Protein AF-A0A532BMH6-F1 (afdb_monomer_lite)

Radius of gyration: 18.24 Å; chains: 1; bounding box: 33×32×47 Å

Sequence (35 aa):
AQSHVRQARPQQPAAKLPETGPMAAMLKKLFGGKD

pLDDT: mean 75.34, std 8.27, range [53.75, 88.38]

Foldseek 3Di:
DDPPDDDDDPPDDPPPQDPDDPSNVVCCVVPVPDD

Secondary structure (DSSP, 8-state)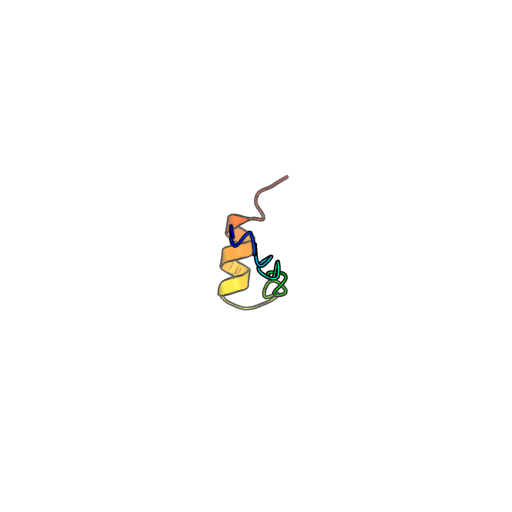:
--------------PPPPSSSHHHHHHHHHHS---

Structure (mmCIF, N/CA/C/O backbone):
data_AF-A0A532BMH6-F1
#
_entry.id   AF-A0A532BMH6-F1
#
loop_
_atom_site.group_PDB
_atom_site.id
_atom_site.type_symbol
_atom_site.label_atom_id
_atom_site.label_alt_id
_atom_site.label_comp_id
_atom_site.label_asym_id
_atom_site.label_entity_id
_atom_site.label_seq_id
_atom_site.pdbx_PDB_ins_code
_atom_site.Cartn_x
_atom_site.Cartn_y
_atom_site.Cartn_z
_atom_site.occupancy
_atom_site.B_iso_or_equiv
_atom_site.auth_seq_id
_atom_site.auth_comp_id
_atom_site.auth_asym_id
_atom_site.auth_atom_id
_atom_site.pdbx_PDB_model_num
ATOM 1 N N . ALA A 1 1 ? -25.148 15.771 28.726 1.00 68.62 1 ALA A N 1
ATOM 2 C CA . ALA A 1 1 ? -23.728 15.626 28.349 1.00 68.62 1 ALA A CA 1
ATOM 3 C C . ALA A 1 1 ? -23.658 14.788 27.080 1.00 68.62 1 ALA A C 1
ATOM 5 O O . ALA A 1 1 ? -24.063 13.635 27.118 1.00 68.62 1 ALA A O 1
ATOM 6 N N . GLN A 1 2 ? -23.263 15.372 25.948 1.00 75.88 2 GLN A N 1
ATOM 7 C CA . GLN A 1 2 ? -23.109 14.618 24.702 1.00 75.88 2 GLN A CA 1
ATOM 8 C C . GLN A 1 2 ? -21.666 14.120 24.587 1.00 75.88 2 GLN A C 1
ATOM 10 O O . GLN A 1 2 ? -20.731 14.912 24.507 1.00 75.88 2 GLN A O 1
ATOM 15 N N . SER A 1 3 ? -21.477 12.804 24.603 1.00 74.75 3 SER A N 1
ATOM 16 C CA . SER A 1 3 ? -20.187 12.146 24.400 1.00 74.75 3 SER A CA 1
ATOM 17 C C . SER A 1 3 ? -19.762 12.270 22.934 1.00 74.75 3 SER A C 1
ATOM 19 O O . SER A 1 3 ? -20.192 11.510 22.075 1.00 74.75 3 SER A O 1
ATOM 21 N N . HIS A 1 4 ? -18.923 13.254 22.617 1.00 71.31 4 HIS A N 1
ATOM 22 C CA . HIS A 1 4 ? -18.329 13.421 21.282 1.00 71.31 4 HIS A CA 1
ATOM 23 C C . HIS A 1 4 ? -16.888 12.902 21.242 1.00 71.31 4 HIS A C 1
ATOM 25 O O . HIS A 1 4 ? -15.971 13.600 20.818 1.00 71.31 4 HIS A O 1
ATOM 31 N N . VAL A 1 5 ? -16.669 11.659 21.677 1.00 72.81 5 VAL A N 1
ATOM 32 C CA . VAL A 1 5 ? -15.360 11.010 21.529 1.00 72.81 5 VAL A CA 1
ATOM 33 C C . VAL A 1 5 ? -15.337 10.281 20.190 1.00 72.81 5 VAL A C 1
ATOM 35 O O . VAL A 1 5 ? -15.777 9.139 20.082 1.00 72.81 5 VAL A O 1
ATOM 38 N N . ARG A 1 6 ? -14.824 10.938 19.146 1.00 72.50 6 ARG A N 1
ATOM 39 C CA . ARG A 1 6 ? -14.381 10.224 17.942 1.00 72.50 6 ARG A CA 1
ATOM 40 C C . ARG A 1 6 ? -12.943 9.786 18.174 1.00 72.50 6 ARG A C 1
ATOM 42 O O . ARG A 1 6 ? -12.030 10.601 18.095 1.00 72.50 6 ARG A O 1
ATOM 49 N N . GLN A 1 7 ? -12.740 8.506 18.468 1.00 75.62 7 GLN A N 1
ATOM 50 C CA . GLN A 1 7 ? -11.404 7.927 18.379 1.00 75.62 7 GLN A CA 1
ATOM 51 C C . GLN A 1 7 ? -11.003 7.904 16.900 1.00 75.62 7 GLN A C 1
ATOM 53 O O . GLN A 1 7 ? -11.654 7.246 16.086 1.00 75.62 7 GLN A O 1
ATOM 58 N N . ALA A 1 8 ? -9.947 8.631 16.540 1.00 73.19 8 ALA A N 1
ATOM 59 C CA . ALA A 1 8 ? -9.289 8.418 15.262 1.00 73.19 8 ALA A CA 1
ATOM 60 C C . ALA A 1 8 ? -8.679 7.013 15.307 1.00 73.19 8 ALA A C 1
ATOM 62 O O . ALA A 1 8 ? -7.795 6.742 16.121 1.00 73.19 8 ALA A O 1
ATOM 63 N N . ARG A 1 9 ? -9.178 6.092 14.474 1.00 72.56 9 ARG A N 1
ATOM 64 C CA . ARG A 1 9 ? -8.472 4.823 14.271 1.00 72.56 9 ARG A CA 1
ATOM 65 C C . ARG A 1 9 ? -7.081 5.162 13.724 1.00 72.56 9 ARG A C 1
ATOM 67 O O . ARG A 1 9 ? -7.008 6.011 12.832 1.00 72.56 9 ARG A O 1
ATOM 74 N N . PRO A 1 10 ? -5.996 4.538 14.218 1.00 71.19 10 PRO A N 1
ATOM 75 C CA . PRO A 1 10 ? -4.693 4.717 13.601 1.00 71.19 10 PRO A CA 1
ATOM 76 C C . PRO A 1 10 ? -4.818 4.321 12.130 1.00 71.19 10 PRO A C 1
ATOM 78 O O . PRO A 1 10 ? -5.325 3.246 11.805 1.00 71.19 10 PRO A O 1
ATOM 81 N N . GLN A 1 11 ? -4.402 5.212 11.236 1.00 70.31 11 GLN A N 1
ATOM 82 C CA . GLN A 1 11 ? -4.376 4.954 9.804 1.00 70.31 11 GLN A CA 1
ATOM 83 C C . GLN A 1 11 ? -3.188 4.035 9.514 1.00 70.31 11 GLN A C 1
ATOM 85 O O . GLN A 1 11 ? -2.140 4.463 9.050 1.00 70.31 11 GLN A O 1
ATOM 90 N N . GLN A 1 12 ? -3.317 2.767 9.887 1.00 69.00 12 GLN A N 1
ATOM 91 C CA . GLN A 1 12 ? -2.358 1.733 9.530 1.00 69.00 12 GLN A CA 1
ATOM 92 C C . GLN A 1 12 ? -2.940 0.993 8.339 1.00 69.00 12 GLN A C 1
ATOM 94 O O . GLN A 1 12 ? -3.877 0.208 8.481 1.00 69.00 12 GLN A O 1
ATOM 99 N N . PRO A 1 13 ? -2.431 1.292 7.143 1.00 70.44 13 PRO A N 1
ATOM 100 C CA . PRO A 1 13 ? -1.680 0.237 6.486 1.00 70.44 13 PRO A CA 1
ATOM 101 C C . PRO A 1 13 ? -0.562 0.805 5.609 1.00 70.44 13 PRO A C 1
ATOM 103 O O . PRO A 1 13 ? -0.801 1.351 4.538 1.00 70.44 13 PR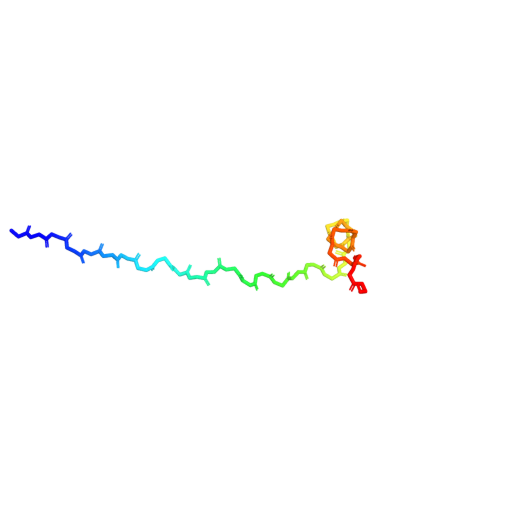O A O 1
ATOM 106 N N . ALA A 1 14 ? 0.679 0.582 6.019 1.00 65.44 14 ALA A N 1
ATOM 107 C CA . ALA A 1 14 ? 1.795 0.556 5.081 1.00 65.44 14 ALA A CA 1
ATOM 108 C C . ALA A 1 14 ? 2.644 -0.682 5.374 1.00 65.44 14 ALA A C 1
ATOM 110 O O . ALA A 1 14 ? 3.851 -0.606 5.590 1.00 65.44 14 ALA A O 1
ATOM 111 N N . ALA A 1 15 ? 1.985 -1.845 5.451 1.00 70.25 15 ALA A N 1
ATOM 112 C CA . ALA A 1 15 ? 2.709 -3.099 5.344 1.00 70.25 15 ALA A CA 1
ATOM 113 C C . ALA A 1 15 ? 3.425 -3.067 3.990 1.00 70.25 15 ALA A C 1
ATOM 115 O O . ALA A 1 15 ? 2.783 -2.875 2.955 1.00 70.25 15 ALA A O 1
ATOM 116 N N . LYS A 1 16 ? 4.758 -3.163 4.014 1.00 71.44 16 LYS A N 1
ATOM 117 C CA . LYS A 1 16 ? 5.567 -3.204 2.795 1.00 71.44 16 LYS A CA 1
ATOM 118 C C . LYS A 1 16 ? 5.018 -4.325 1.925 1.00 71.44 16 LYS A C 1
ATOM 120 O O . LYS A 1 16 ? 4.823 -5.438 2.418 1.00 71.44 16 LYS A O 1
ATOM 125 N N . LEU A 1 17 ? 4.718 -4.011 0.667 1.00 72.31 17 LEU A N 1
ATOM 126 C CA . LEU A 1 17 ? 4.274 -5.033 -0.267 1.00 72.31 17 LEU A CA 1
ATOM 127 C C . LEU A 1 17 ? 5.350 -6.123 -0.311 1.00 72.31 17 LEU A C 1
ATOM 129 O O . LEU A 1 17 ? 6.539 -5.797 -0.323 1.00 72.31 17 LEU A O 1
ATOM 133 N N . PRO A 1 18 ? 4.960 -7.402 -0.294 1.00 76.81 18 PRO A N 1
ATOM 134 C CA . PRO A 1 18 ? 5.924 -8.479 -0.410 1.00 76.81 18 PRO A CA 1
ATOM 135 C C . PRO A 1 18 ? 6.657 -8.339 -1.744 1.00 76.81 18 PRO A C 1
ATOM 137 O O . PRO A 1 18 ? 6.035 -8.263 -2.803 1.00 76.81 18 PRO A O 1
ATOM 140 N N . GLU A 1 19 ? 7.984 -8.296 -1.682 1.00 77.50 19 GLU A N 1
ATOM 141 C CA . GLU A 1 19 ? 8.842 -8.147 -2.862 1.00 77.50 19 GLU A CA 1
ATOM 142 C C . GLU A 1 19 ? 9.023 -9.480 -3.606 1.00 77.50 19 GLU A C 1
ATOM 144 O O . GLU A 1 19 ? 9.347 -9.501 -4.792 1.00 77.50 19 GLU A O 1
ATOM 149 N N . THR A 1 20 ? 8.782 -10.609 -2.930 1.00 81.12 20 THR A N 1
ATOM 150 C CA . THR A 1 20 ? 8.980 -11.958 -3.474 1.00 81.12 20 THR A CA 1
ATOM 151 C C . THR A 1 20 ? 7.851 -12.920 -3.081 1.00 81.12 20 THR A C 1
ATOM 153 O O . THR A 1 20 ? 7.052 -12.659 -2.180 1.00 81.12 20 THR A O 1
ATOM 156 N N . GLY A 1 21 ? 7.761 -14.050 -3.790 1.00 84.00 21 GLY A N 1
ATOM 157 C CA . GLY A 1 21 ? 6.815 -15.130 -3.496 1.00 84.00 21 GLY A CA 1
ATOM 158 C C . GLY A 1 21 ? 5.461 -15.039 -4.220 1.00 84.00 21 GLY A C 1
ATOM 159 O O . GLY A 1 21 ? 5.233 -14.145 -5.042 1.00 84.00 21 GLY A O 1
ATOM 160 N N . PRO A 1 22 ? 4.540 -15.985 -3.940 1.00 86.31 22 PRO A N 1
ATOM 161 C CA . PRO A 1 22 ? 3.277 -16.119 -4.673 1.00 86.31 22 PRO A CA 1
ATOM 162 C C . PRO A 1 22 ? 2.371 -14.887 -4.533 1.00 86.31 22 PRO A C 1
ATOM 164 O O . PRO A 1 22 ? 1.691 -14.515 -5.487 1.00 86.31 22 PRO A O 1
ATOM 167 N N . MET A 1 23 ? 2.417 -14.203 -3.384 1.00 85.56 23 MET A N 1
ATOM 168 C CA . MET A 1 23 ? 1.661 -12.969 -3.147 1.00 85.56 23 MET A CA 1
ATOM 169 C C . MET A 1 23 ? 2.179 -11.796 -3.999 1.00 85.56 23 MET A C 1
ATOM 171 O O . MET A 1 23 ? 1.381 -11.082 -4.603 1.00 85.56 23 MET A O 1
ATOM 175 N N . ALA A 1 24 ? 3.502 -11.636 -4.132 1.00 85.31 24 ALA A N 1
ATOM 176 C CA . ALA A 1 24 ? 4.112 -10.604 -4.976 1.00 85.31 24 ALA A CA 1
ATOM 177 C C . ALA A 1 24 ? 3.756 -10.791 -6.460 1.00 85.31 24 ALA A C 1
ATOM 179 O O . ALA A 1 24 ? 3.430 -9.834 -7.163 1.00 85.31 24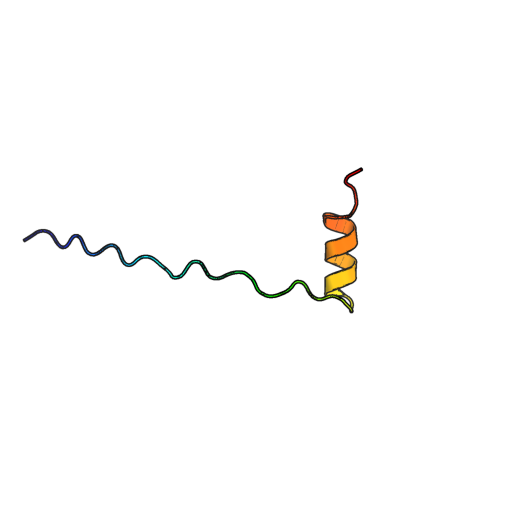 ALA A O 1
ATOM 180 N N . ALA A 1 25 ? 3.752 -12.043 -6.930 1.00 87.38 25 ALA A N 1
ATOM 181 C CA . ALA A 1 25 ? 3.395 -12.379 -8.306 1.00 8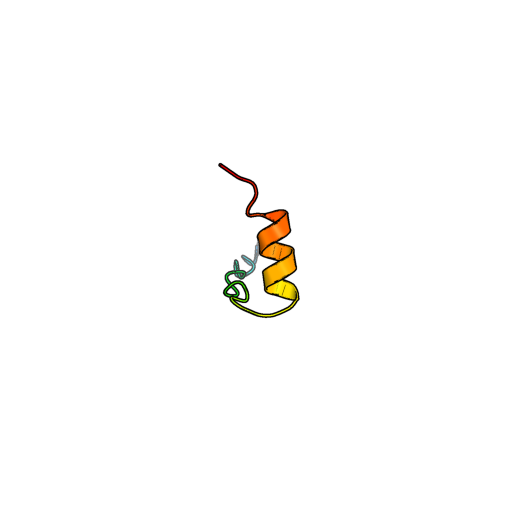7.38 25 ALA A CA 1
ATOM 182 C C . ALA A 1 25 ? 1.936 -12.021 -8.642 1.00 87.38 25 ALA A C 1
ATOM 184 O O . ALA A 1 25 ? 1.659 -11.544 -9.742 1.00 87.38 25 ALA A O 1
ATOM 185 N N . MET A 1 26 ? 1.004 -12.218 -7.704 1.00 88.38 26 MET A N 1
ATOM 186 C CA . MET A 1 26 ? -0.395 -11.808 -7.873 1.00 88.38 26 MET A CA 1
ATOM 187 C C . MET A 1 26 ? -0.529 -10.281 -7.913 1.00 88.38 26 MET A C 1
ATOM 189 O O . MET A 1 26 ? -1.189 -9.753 -8.804 1.00 88.38 26 MET A O 1
ATOM 193 N N . LEU A 1 27 ? 0.157 -9.561 -7.019 1.00 84.44 27 LEU A N 1
ATOM 194 C CA . LEU A 1 27 ? 0.139 -8.094 -6.989 1.00 84.44 27 LEU A CA 1
ATOM 195 C C . LEU A 1 27 ? 0.743 -7.480 -8.259 1.00 84.44 27 LEU A C 1
ATOM 197 O O . LEU A 1 27 ? 0.161 -6.560 -8.826 1.00 84.44 27 LEU A O 1
ATOM 201 N N . LYS A 1 28 ? 1.853 -8.025 -8.769 1.00 84.44 28 LYS A N 1
ATOM 202 C CA . LYS A 1 28 ? 2.454 -7.579 -10.035 1.00 84.44 28 LYS A CA 1
ATOM 203 C C . LYS A 1 28 ? 1.513 -7.769 -11.229 1.00 84.44 28 LYS A C 1
ATOM 205 O O . LYS A 1 28 ? 1.491 -6.920 -12.108 1.00 84.44 28 LYS A O 1
ATOM 210 N N . LYS A 1 29 ? 0.709 -8.837 -11.256 1.00 83.81 29 LYS A N 1
ATOM 211 C CA . LYS A 1 29 ? -0.307 -9.048 -12.305 1.00 83.81 29 LYS A CA 1
ATOM 212 C C . LYS A 1 29 ? -1.481 -8.070 -12.201 1.00 83.81 29 LYS A C 1
ATOM 214 O O . LYS A 1 29 ? -2.000 -7.653 -13.226 1.00 83.81 29 LYS A O 1
ATOM 219 N N . LEU A 1 30 ? -1.897 -7.718 -10.982 1.00 83.62 30 LEU A N 1
ATOM 220 C CA . LEU A 1 30 ? -3.026 -6.811 -10.738 1.00 83.62 30 LEU A CA 1
ATOM 221 C C . LEU A 1 30 ? -2.662 -5.332 -10.931 1.00 83.62 30 LEU A C 1
ATOM 223 O O . LEU A 1 30 ? -3.479 -4.563 -11.425 1.00 8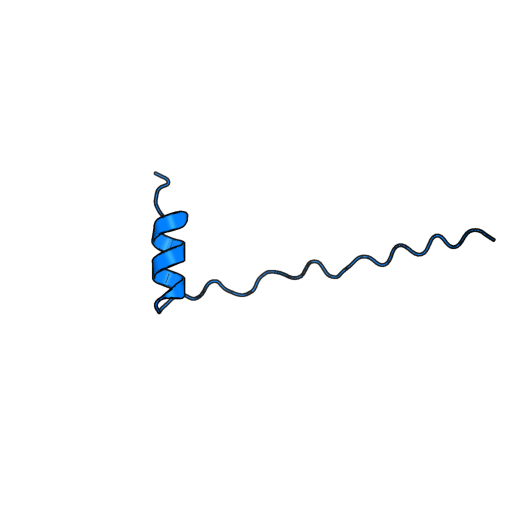3.62 30 LEU A O 1
ATOM 227 N N . PHE A 1 31 ? -1.450 -4.935 -10.535 1.00 82.00 31 PHE A N 1
ATOM 228 C CA . PHE A 1 31 ? -1.016 -3.533 -10.505 1.00 82.00 31 PHE A CA 1
ATOM 229 C C . PHE A 1 31 ? 0.062 -3.182 -11.542 1.00 82.00 31 PHE A C 1
ATOM 231 O O . PHE A 1 31 ? 0.304 -2.005 -11.780 1.00 82.00 31 PHE A O 1
ATOM 238 N N . GLY A 1 32 ? 0.715 -4.167 -12.164 1.00 74.25 32 GLY A N 1
ATOM 239 C CA . GLY A 1 32 ? 1.816 -3.964 -13.116 1.00 74.25 32 GLY A CA 1
ATOM 240 C C . GLY A 1 32 ? 1.397 -3.808 -14.581 1.00 74.25 32 GLY A C 1
ATOM 241 O O . GLY A 1 32 ? 2.240 -3.979 -15.452 1.00 74.25 32 GLY A O 1
ATOM 242 N N . GLY A 1 33 ? 0.118 -3.533 -14.857 1.00 63.38 33 GLY A N 1
ATOM 243 C CA . GLY A 1 33 ? -0.429 -3.296 -16.200 1.00 63.38 33 GLY A CA 1
ATOM 244 C C . GLY A 1 33 ? -0.803 -1.834 -16.439 1.00 63.38 33 GLY A C 1
ATOM 245 O O . GLY A 1 33 ? -1.893 -1.561 -16.937 1.00 63.38 33 GLY A O 1
ATOM 246 N N . LYS A 1 34 ? 0.045 -0.899 -16.006 1.00 57.06 34 LYS A N 1
ATOM 247 C CA . LYS A 1 34 ? -0.168 0.535 -16.208 1.00 57.06 34 L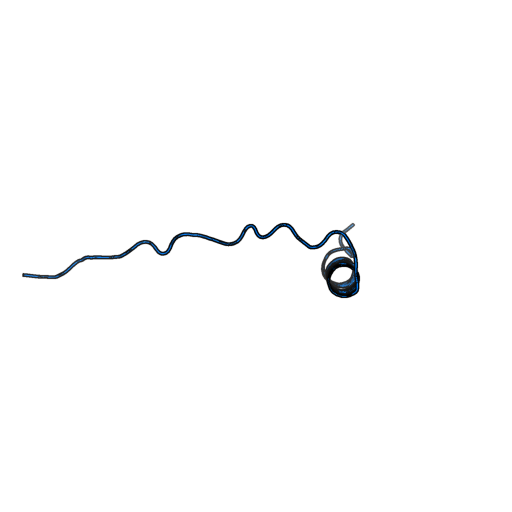YS A CA 1
ATOM 248 C C . LYS A 1 34 ? 1.101 1.172 -16.764 1.00 57.06 34 LYS A C 1
ATOM 250 O O . LYS A 1 34 ? 1.892 1.735 -16.010 1.00 57.06 34 LYS A O 1
ATOM 255 N N . ASP A 1 35 ? 1.269 0.996 -18.069 1.00 53.75 35 ASP A N 1
ATOM 256 C CA . ASP A 1 35 ? 1.868 2.011 -18.937 1.00 53.75 35 ASP A CA 1
ATOM 257 C C . ASP A 1 35 ? 0.854 3.149 -19.163 1.00 53.75 35 ASP A C 1
ATOM 259 O O . ASP A 1 35 ? -0.373 2.864 -19.151 1.00 53.75 35 ASP A O 1
#